Protein AF-A0A182VMB2-F1 (afdb_monomer_lite)

Radius of gyration: 33.97 Å; chains: 1; bounding box: 82×59×64 Å

Sequence (146 aa):
PDRAEELRRSHQNVWNKAGKLGYIIRSLCDHRTINQQYLYQLTQRKPSETMRHSLVVCFIVIVAFATIGAQKAGCVKEICPVRERYQCCGSCIQRTCALEDDTTCPDVCYKGCYCKQGYVRKYAPDGPCIRQDKCPRTIPTRPPRK

Organism: Anopheles merus (NCBI:txid30066)

InterPro domains:
  IPR002919 Trypsin Inhibitor-like, cysteine rich domain [PF01826] (80-135)
  IPR036084 Serine protease inhibitor-like superfamily [SSF57567] (78-136)

pLDDT: mean 72.67, std 14.68, range [42.5, 94.25]

Structure (mmCIF, N/CA/C/O backbone):
data_AF-A0A182VMB2-F1
#
_entry.id   AF-A0A182VMB2-F1
#
loop_
_atom_site.group_PDB
_atom_site.id
_atom_site.type_symbol
_atom_site.label_atom_id
_atom_site.label_alt_id
_atom_site.label_comp_id
_atom_site.label_asym_id
_atom_site.label_entity_id
_atom_site.label_seq_id
_atom_site.pdbx_PDB_ins_code
_atom_site.Cartn_x
_atom_site.Cartn_y
_atom_site.Cartn_z
_atom_site.occupancy
_atom_site.B_iso_or_equiv
_atom_site.auth_seq_id
_atom_site.auth_comp_id
_atom_site.auth_asym_id
_atom_site.auth_atom_id
_atom_site.pdbx_PDB_model_num
ATOM 1 N N . PRO A 1 1 ? -42.112 30.647 38.300 1.00 54.25 1 PRO A N 1
ATOM 2 C CA . PRO A 1 1 ? -42.528 31.302 37.032 1.00 54.25 1 PRO A CA 1
ATOM 3 C C . PRO A 1 1 ? -41.533 31.081 35.882 1.00 54.25 1 PRO A C 1
ATOM 5 O O . PRO A 1 1 ? -41.966 30.895 34.755 1.00 54.25 1 PRO A O 1
ATOM 8 N N . ASP A 1 2 ? -40.226 31.021 36.162 1.00 60.38 2 ASP A N 1
ATOM 9 C CA . ASP A 1 2 ? -39.213 31.166 35.101 1.00 60.38 2 ASP A CA 1
ATOM 10 C C . ASP A 1 2 ? -38.803 29.869 34.388 1.00 60.38 2 ASP A C 1
ATOM 12 O O . ASP A 1 2 ? -38.699 29.847 33.165 1.00 60.38 2 ASP A O 1
ATOM 16 N N . ARG A 1 3 ? -38.668 28.741 35.100 1.00 57.56 3 ARG A N 1
ATOM 17 C CA . ARG A 1 3 ? -38.174 27.487 34.488 1.00 57.56 3 ARG A CA 1
ATOM 18 C C . ARG A 1 3 ? -39.161 26.865 33.488 1.00 57.56 3 ARG A C 1
ATOM 20 O O . ARG A 1 3 ? -38.757 26.292 32.481 1.00 57.56 3 ARG A O 1
ATOM 27 N N . ALA A 1 4 ? -40.464 26.988 33.750 1.00 55.31 4 ALA A N 1
ATOM 28 C CA . ALA A 1 4 ? -41.508 26.490 32.851 1.00 55.31 4 ALA A CA 1
ATOM 29 C C . ALA A 1 4 ? -41.639 27.352 31.581 1.00 55.31 4 ALA A C 1
ATOM 31 O O . ALA A 1 4 ? -41.932 26.830 30.506 1.00 55.31 4 ALA A O 1
ATOM 32 N N . GLU A 1 5 ? -41.397 28.658 31.699 1.00 64.56 5 GLU A N 1
ATOM 33 C CA . GLU A 1 5 ? -41.400 29.602 30.578 1.00 64.56 5 GLU A CA 1
ATOM 34 C C . GLU A 1 5 ? -40.158 29.414 29.693 1.00 64.56 5 GLU A C 1
ATOM 36 O O . GLU A 1 5 ? -40.243 29.448 28.465 1.00 64.56 5 GLU A O 1
ATOM 41 N N . GLU A 1 6 ? -39.009 29.143 30.314 1.00 67.12 6 GLU A N 1
ATOM 42 C CA . GLU A 1 6 ? -37.744 28.854 29.637 1.00 67.12 6 GLU A CA 1
ATOM 43 C C . GLU A 1 6 ? -37.794 27.524 28.870 1.00 67.12 6 GLU A C 1
ATOM 45 O O . GLU A 1 6 ? -37.406 27.464 27.700 1.00 67.12 6 GLU A O 1
ATOM 50 N N . LEU A 1 7 ? -38.384 26.481 29.466 1.00 63.25 7 LEU A N 1
ATOM 51 C CA . LEU A 1 7 ? -38.665 25.218 28.777 1.00 63.25 7 LEU A CA 1
ATOM 52 C C . LEU A 1 7 ? -39.641 25.407 27.608 1.00 63.25 7 LEU A C 1
ATOM 54 O O . LEU A 1 7 ? -39.405 24.865 26.526 1.00 63.25 7 LEU A O 1
ATOM 58 N N . ARG A 1 8 ? -40.695 26.223 27.778 1.00 68.00 8 ARG A N 1
ATOM 59 C CA . ARG A 1 8 ? -41.625 26.563 26.687 1.00 68.00 8 ARG A CA 1
ATOM 60 C C . ARG A 1 8 ? -40.923 27.294 25.540 1.00 68.00 8 ARG A C 1
ATOM 62 O O . ARG A 1 8 ? -41.138 26.932 24.383 1.00 68.00 8 ARG A O 1
ATOM 69 N N . ARG A 1 9 ? -40.032 28.249 25.832 1.00 70.06 9 ARG A N 1
ATOM 70 C CA . ARG A 1 9 ? -39.207 28.925 24.812 1.00 70.06 9 ARG A CA 1
ATOM 71 C C . ARG A 1 9 ? -38.241 27.971 24.116 1.00 70.06 9 ARG A C 1
ATOM 73 O O . ARG A 1 9 ? -38.120 28.024 22.895 1.00 70.06 9 ARG A O 1
ATOM 80 N N . SER A 1 10 ? -37.596 27.074 24.860 1.00 69.75 10 SER A N 1
ATOM 81 C CA . SER A 1 10 ? -36.696 26.067 24.289 1.00 69.75 10 SER 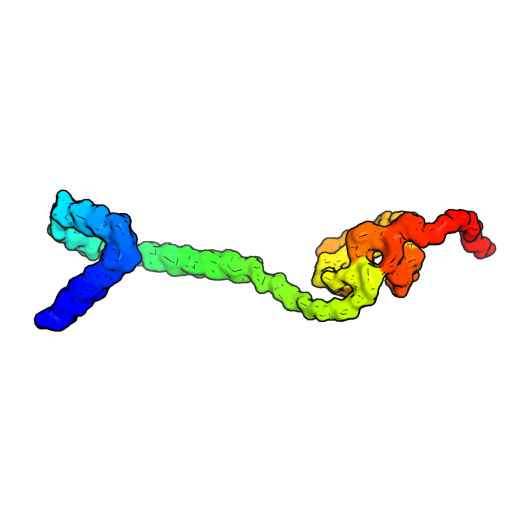A CA 1
ATOM 82 C C . SER A 1 10 ? -37.434 25.154 23.307 1.00 69.75 10 SER A C 1
ATOM 84 O O . SER A 1 10 ? -37.021 25.021 22.154 1.00 69.75 10 SER A O 1
ATOM 86 N N . HIS A 1 11 ? -38.600 24.631 23.700 1.00 69.00 11 HIS A N 1
ATOM 87 C CA . HIS A 1 11 ? -39.468 23.865 22.804 1.00 69.00 11 HIS A CA 1
ATOM 88 C C . HIS A 1 11 ? -39.883 24.676 21.571 1.00 69.00 11 HIS A C 1
ATOM 90 O O . HIS A 1 11 ? -39.782 24.174 20.453 1.00 69.00 11 HIS A O 1
ATOM 96 N N . GLN A 1 12 ? -40.303 25.936 21.739 1.00 67.69 12 GLN A N 1
ATOM 97 C CA . GLN A 1 12 ? -40.662 26.810 20.615 1.00 67.69 12 GLN A CA 1
ATOM 98 C C . GLN A 1 12 ? -39.520 26.940 19.599 1.00 67.69 12 GLN A C 1
ATOM 100 O O . GLN A 1 12 ? -39.747 26.835 18.395 1.00 67.69 12 GLN A O 1
ATOM 105 N N . ASN A 1 13 ? -38.291 27.114 20.081 1.00 68.06 13 ASN A N 1
ATOM 106 C CA . ASN A 1 13 ? -37.111 27.275 19.239 1.00 68.06 13 ASN A CA 1
ATOM 107 C C . ASN A 1 13 ? -36.755 25.993 18.469 1.00 68.06 13 ASN A C 1
ATOM 109 O O . ASN A 1 13 ? -36.307 26.079 17.325 1.00 68.06 13 ASN A O 1
ATOM 113 N N . VAL A 1 14 ? -36.993 24.815 19.056 1.00 70.00 14 VAL A N 1
ATOM 114 C CA . VAL A 1 14 ? -36.831 23.517 18.376 1.00 70.00 14 VAL A CA 1
ATOM 115 C C . VAL A 1 14 ? -37.826 23.382 17.220 1.00 70.00 14 VAL A C 1
ATOM 117 O O . VAL A 1 14 ? -37.424 23.052 16.105 1.00 70.00 14 VAL A O 1
ATOM 120 N N . TRP A 1 15 ? -39.101 23.717 17.447 1.00 64.00 15 TRP A N 1
ATOM 121 C CA . TRP A 1 15 ? -40.128 23.686 16.397 1.00 64.00 15 TRP A CA 1
ATOM 122 C C . TRP A 1 15 ? -39.846 24.681 15.270 1.00 64.00 15 TRP A C 1
ATOM 124 O O . TRP A 1 15 ? -39.985 24.336 14.098 1.00 64.00 15 TRP A O 1
ATOM 134 N N . ASN A 1 16 ? -39.387 25.887 15.614 1.00 63.31 16 ASN A N 1
ATOM 135 C CA . ASN A 1 16 ? -39.060 26.922 14.635 1.00 63.31 16 ASN A CA 1
ATOM 136 C C . ASN A 1 16 ? -37.848 26.533 13.763 1.00 63.31 16 ASN A C 1
ATOM 138 O O . ASN A 1 16 ? -37.833 26.836 12.571 1.00 63.31 16 ASN A O 1
ATOM 142 N N . LYS A 1 17 ? -36.857 25.815 14.3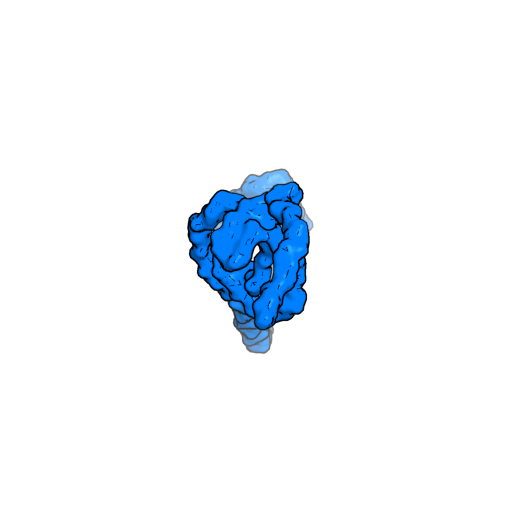18 1.00 70.12 17 LYS A N 1
ATOM 143 C CA . LYS A 1 17 ? -35.703 25.289 13.558 1.00 70.12 17 LYS A CA 1
ATOM 144 C C . LYS A 1 17 ? -36.065 24.143 12.608 1.00 70.12 17 LYS A C 1
ATOM 146 O O . LYS A 1 17 ? -35.369 23.951 11.617 1.00 70.12 17 LYS A O 1
ATOM 151 N N . ALA A 1 18 ? -37.145 23.407 12.874 1.00 67.50 18 ALA A N 1
ATOM 152 C CA . ALA A 1 18 ? -37.603 22.290 12.042 1.00 67.50 18 ALA A CA 1
ATOM 153 C C . ALA A 1 18 ? -38.389 22.724 10.779 1.00 67.50 18 ALA A C 1
ATOM 155 O O . ALA A 1 18 ? -38.845 21.877 10.005 1.00 67.50 18 ALA A O 1
ATOM 156 N N . GLY A 1 19 ? -38.550 24.033 10.546 1.00 69.94 19 GLY A N 1
ATOM 157 C CA . GLY A 1 19 ? -39.164 24.582 9.335 1.00 69.94 19 GLY A CA 1
ATOM 158 C C . GLY A 1 19 ? -40.621 24.145 9.124 1.00 69.94 19 GLY A C 1
ATOM 159 O O . GLY A 1 19 ? -41.367 23.906 10.072 1.00 69.94 19 GLY A O 1
ATOM 160 N N . LYS A 1 20 ? -41.044 24.028 7.857 1.00 63.78 20 LYS A N 1
ATOM 161 C CA . LYS A 1 20 ? -42.441 23.740 7.462 1.00 63.78 20 LYS A CA 1
ATOM 162 C C . LYS A 1 20 ? -42.975 22.412 8.031 1.00 63.78 20 LYS A C 1
ATOM 164 O O . LYS A 1 20 ? -44.159 22.316 8.339 1.00 63.78 20 LYS A O 1
ATOM 169 N N . LEU A 1 21 ? -42.099 21.419 8.226 1.00 59.00 21 LEU A N 1
ATOM 170 C CA . LEU A 1 21 ? -42.436 20.131 8.845 1.00 59.00 21 LEU A CA 1
ATOM 171 C C . LEU A 1 21 ? -42.712 20.273 10.352 1.00 59.00 21 LEU A C 1
ATOM 173 O O . LEU A 1 21 ? -43.616 19.630 10.877 1.00 59.00 21 LEU A O 1
ATOM 177 N N . GLY A 1 22 ? -41.975 21.157 11.033 1.00 61.09 22 GLY A N 1
ATOM 178 C CA . GLY A 1 22 ? -42.153 21.449 12.457 1.00 61.09 22 GLY A CA 1
ATOM 179 C C . GLY A 1 22 ? -43.529 22.031 12.786 1.00 61.09 22 GLY A C 1
ATOM 180 O O . GLY A 1 22 ? -44.126 21.652 13.791 1.00 61.09 22 GLY A O 1
ATOM 181 N N . TYR A 1 23 ? -44.077 22.886 11.916 1.00 61.56 23 TYR A N 1
ATOM 182 C CA . TYR A 1 23 ? -45.432 23.430 12.080 1.00 61.56 23 TYR A CA 1
ATOM 183 C C . TYR A 1 23 ? -46.514 22.345 11.949 1.00 61.56 23 TYR A C 1
ATOM 185 O O . TYR A 1 23 ? -47.454 22.312 12.741 1.00 61.56 23 TYR A O 1
ATOM 193 N N . ILE A 1 24 ? -46.349 21.414 11.000 1.00 61.66 24 ILE A N 1
ATOM 194 C CA . ILE A 1 24 ? -47.283 20.296 10.791 1.00 61.66 24 ILE A CA 1
ATOM 195 C C . ILE A 1 24 ? -47.270 19.354 12.000 1.00 61.66 24 ILE A C 1
ATOM 197 O O . ILE A 1 24 ? -48.328 19.022 12.522 1.00 61.66 24 ILE A O 1
ATOM 201 N N . ILE A 1 25 ? -46.092 18.969 12.501 1.00 62.81 25 ILE A N 1
ATOM 202 C CA . ILE A 1 25 ? -45.985 18.089 13.677 1.00 62.81 25 ILE A CA 1
ATOM 203 C C . ILE A 1 25 ? -46.558 18.776 14.926 1.00 62.81 25 ILE A C 1
ATOM 205 O O . ILE A 1 25 ? -47.251 18.137 15.715 1.00 62.81 25 ILE A O 1
ATOM 209 N N . ARG A 1 26 ? -46.341 20.085 15.088 1.00 63.97 26 ARG A N 1
ATOM 210 C CA . ARG A 1 26 ? -46.929 20.855 16.186 1.00 63.97 26 ARG A CA 1
ATOM 211 C C . ARG A 1 26 ? -48.458 20.904 16.121 1.00 63.97 26 ARG A C 1
ATOM 213 O O . ARG A 1 26 ? -49.106 20.648 17.129 1.00 63.97 26 ARG A O 1
ATOM 220 N N . SER A 1 27 ? -49.019 21.136 14.936 1.00 55.19 27 SER A N 1
ATOM 221 C CA . SER A 1 27 ? -50.469 21.098 14.704 1.00 55.19 27 SER A CA 1
ATOM 222 C C . SER A 1 27 ? -51.064 19.696 14.922 1.00 55.19 27 SER A C 1
ATOM 224 O O . SER A 1 27 ? -52.163 19.573 15.456 1.00 55.19 27 SER A O 1
ATOM 226 N N . LEU A 1 28 ? -50.319 18.632 14.596 1.00 56.50 28 LEU A N 1
ATOM 227 C CA . LEU A 1 28 ? -50.711 17.246 14.881 1.00 56.50 28 LEU A CA 1
ATOM 228 C C . LEU A 1 28 ? -50.641 16.901 16.381 1.00 56.50 28 LEU A C 1
ATOM 230 O O . LEU A 1 28 ? -51.450 16.103 16.856 1.00 56.50 28 LEU A O 1
ATOM 234 N N . CYS A 1 29 ? -49.712 17.501 17.132 1.00 57.16 29 CYS A N 1
ATOM 235 C CA . CYS A 1 29 ? -49.614 17.342 18.586 1.00 57.16 29 CYS A CA 1
ATOM 236 C C . CYS A 1 29 ? -50.726 18.076 19.348 1.00 57.16 29 CYS A C 1
ATOM 238 O O . CYS A 1 29 ? -51.169 17.562 20.373 1.00 57.16 29 CYS A O 1
ATOM 240 N N . ASP A 1 30 ? -51.216 19.214 18.849 1.00 56.47 30 ASP A N 1
ATOM 241 C CA . ASP A 1 30 ? -52.339 19.931 19.476 1.00 56.47 30 ASP A CA 1
ATOM 242 C C . ASP A 1 30 ? -53.687 19.195 19.312 1.00 56.47 30 ASP A C 1
ATOM 244 O O . ASP A 1 30 ? -54.598 19.398 20.111 1.00 56.47 30 ASP A O 1
ATOM 248 N N . HIS A 1 31 ? -53.823 18.288 18.331 1.00 48.59 31 HIS A N 1
ATOM 249 C CA . HIS A 1 31 ? -55.092 17.597 18.036 1.00 48.59 31 HIS A CA 1
ATOM 250 C C . HIS A 1 31 ? -55.223 16.176 18.635 1.00 48.59 31 HIS A C 1
ATOM 252 O O . HIS A 1 31 ? -56.243 15.506 18.448 1.00 48.59 31 HIS A O 1
ATOM 258 N N . ARG A 1 32 ? -54.230 15.674 19.382 1.00 53.62 32 ARG A N 1
ATOM 259 C CA . ARG A 1 32 ? -54.378 14.441 20.181 1.00 53.62 32 ARG A CA 1
ATOM 260 C C . ARG A 1 32 ? -53.994 14.705 21.627 1.00 53.62 32 ARG A C 1
ATOM 262 O O . ARG A 1 32 ? -52.835 14.574 22.011 1.00 53.62 32 ARG A O 1
ATOM 269 N N . THR A 1 33 ? -54.999 14.978 22.451 1.00 53.12 33 THR A N 1
ATOM 270 C CA . THR A 1 33 ? -54.920 14.833 23.905 1.00 53.12 33 THR A CA 1
ATOM 271 C C . THR A 1 33 ? -54.677 13.362 24.253 1.00 53.12 33 THR A C 1
ATOM 273 O O . THR A 1 33 ? -55.589 12.589 24.535 1.00 53.12 33 THR A O 1
ATOM 276 N N . ILE A 1 34 ? -53.409 12.943 24.215 1.00 60.38 34 ILE A N 1
ATOM 277 C CA . ILE A 1 34 ? -52.976 11.710 24.868 1.00 60.38 34 ILE A CA 1
ATOM 278 C C . ILE A 1 34 ? -53.256 11.909 26.357 1.00 60.38 34 ILE A C 1
ATOM 280 O O . ILE A 1 34 ? -52.691 12.797 26.994 1.00 60.38 34 ILE A O 1
ATOM 284 N N . ASN A 1 35 ? -54.184 11.114 26.882 1.00 55.22 35 ASN A N 1
ATOM 285 C CA . ASN A 1 35 ? -54.658 11.192 28.255 1.00 55.22 35 ASN A CA 1
ATOM 286 C C . ASN A 1 35 ? -53.462 11.136 29.226 1.00 55.22 35 ASN A C 1
ATOM 288 O O . ASN A 1 35 ? -52.787 10.107 29.319 1.00 55.22 35 ASN A O 1
ATOM 292 N N . GLN A 1 36 ? -53.179 12.238 29.934 1.00 60.34 36 GLN A N 1
ATOM 293 C CA . GLN A 1 36 ? -52.055 12.328 30.878 1.00 60.34 36 GLN A CA 1
ATOM 294 C C . GLN A 1 36 ? -52.099 11.221 31.942 1.00 60.34 36 GLN A C 1
ATOM 296 O O . GLN A 1 36 ? -51.048 10.745 32.373 1.00 60.34 36 GLN A O 1
ATOM 301 N N . GLN A 1 37 ? -53.299 10.741 32.293 1.00 54.56 37 GLN A N 1
ATOM 302 C CA . GLN A 1 37 ? -53.490 9.618 33.210 1.00 54.56 37 GLN A CA 1
ATOM 303 C C . GLN A 1 37 ? -52.811 8.331 32.701 1.00 54.56 37 GLN A C 1
ATOM 305 O O . GLN A 1 37 ? -52.243 7.578 33.488 1.00 54.56 37 GLN A O 1
ATOM 310 N N . TYR A 1 38 ? -52.830 8.088 31.385 1.00 57.47 38 TYR A N 1
ATOM 311 C CA . TYR A 1 38 ? -52.275 6.882 30.762 1.00 57.47 38 TYR A CA 1
ATOM 312 C C . TYR A 1 38 ? -50.742 6.915 30.697 1.00 57.47 38 TYR A C 1
ATOM 314 O O . TYR A 1 38 ? -50.078 5.910 30.947 1.00 57.47 38 TYR A O 1
ATOM 322 N N . LEU A 1 39 ? -50.160 8.088 30.433 1.00 59.16 39 LEU A N 1
ATOM 323 C CA . LEU A 1 39 ? -48.705 8.265 30.452 1.00 59.16 39 LEU A CA 1
ATOM 324 C C . LEU A 1 39 ? -48.140 8.135 31.871 1.00 59.16 39 LEU A C 1
ATOM 326 O O . LEU A 1 39 ? -47.114 7.483 32.059 1.00 59.16 39 LEU A O 1
ATOM 330 N N . TYR A 1 40 ? -48.840 8.663 32.879 1.00 60.28 40 TYR A N 1
ATOM 331 C CA . TYR A 1 40 ? -48.449 8.496 34.280 1.00 60.28 40 TYR A CA 1
ATOM 332 C C . TYR A 1 40 ? -48.451 7.015 34.702 1.00 60.28 40 TYR A C 1
ATOM 334 O O . TYR A 1 40 ? -47.493 6.538 35.313 1.00 60.28 40 TYR A O 1
ATOM 342 N N . GLN A 1 41 ? -49.464 6.250 34.281 1.00 60.22 41 GLN A N 1
ATOM 343 C CA . GLN A 1 41 ? -49.555 4.804 34.526 1.00 60.22 41 GLN A CA 1
ATOM 344 C C . GLN A 1 41 ? -48.405 4.012 33.874 1.00 60.22 41 GLN A C 1
ATOM 346 O O . GLN A 1 41 ? -47.887 3.070 34.475 1.00 60.22 41 GLN A O 1
ATOM 351 N N . LEU A 1 42 ? -47.947 4.408 32.680 1.00 59.41 42 LEU A N 1
ATOM 352 C CA . LEU A 1 42 ? -46.788 3.789 32.022 1.00 59.41 42 LEU A CA 1
ATOM 353 C C . LEU A 1 42 ? -45.468 4.086 32.752 1.00 59.41 42 LEU A C 1
ATOM 355 O O . LEU A 1 42 ? -44.617 3.204 32.834 1.00 59.41 42 LEU A O 1
ATOM 359 N N . THR A 1 43 ? -45.312 5.280 33.334 1.00 53.47 43 THR A N 1
ATOM 360 C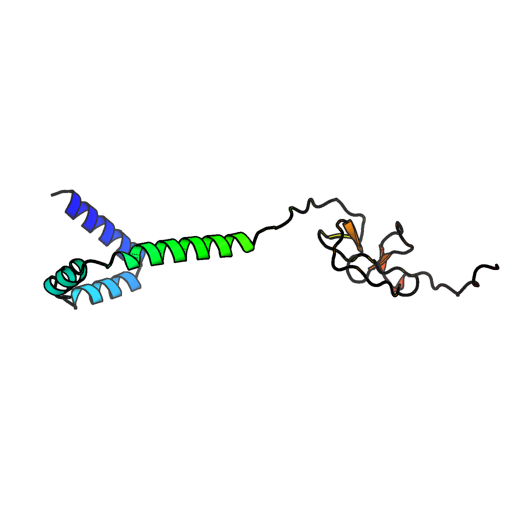 CA . THR A 1 43 ? -44.105 5.640 34.108 1.00 53.47 43 THR A CA 1
ATOM 361 C C . THR A 1 43 ? -44.009 4.965 35.476 1.00 53.47 43 THR A C 1
ATOM 363 O O . THR A 1 43 ? -42.923 4.893 36.043 1.00 53.47 43 THR A O 1
ATOM 366 N N . GLN A 1 44 ? -45.122 4.447 36.003 1.00 53.84 44 GLN A N 1
ATOM 367 C CA . GLN A 1 44 ? -45.162 3.765 37.299 1.00 53.84 44 GLN A CA 1
ATOM 368 C C . GLN A 1 44 ? -44.995 2.243 37.220 1.00 53.84 44 GLN A C 1
ATOM 370 O O . GLN A 1 44 ? -44.866 1.587 38.258 1.00 53.84 44 GLN A O 1
ATOM 375 N N . ARG A 1 45 ? -44.943 1.647 36.018 1.00 50.84 45 ARG A N 1
ATOM 376 C CA . ARG A 1 45 ? -44.536 0.242 35.889 1.00 50.84 45 ARG A CA 1
ATOM 377 C C . ARG A 1 45 ? -43.068 0.121 36.303 1.00 50.84 45 ARG A C 1
ATOM 379 O O . ARG A 1 45 ? -42.181 0.505 35.548 1.00 50.84 45 ARG A O 1
ATOM 386 N N . LYS A 1 46 ? -42.816 -0.415 37.505 1.00 42.50 46 LYS A N 1
ATOM 387 C CA . LYS A 1 46 ? -41.469 -0.749 37.990 1.00 42.50 46 LYS A CA 1
ATOM 388 C C . LYS A 1 46 ? -40.781 -1.656 36.957 1.00 42.50 46 LYS A C 1
ATOM 390 O O . LYS A 1 46 ? -41.267 -2.768 36.743 1.00 42.50 46 LYS A O 1
ATOM 395 N N . PRO A 1 47 ? -39.682 -1.229 36.311 1.00 47.72 47 PRO A N 1
ATOM 396 C CA . PRO A 1 47 ? -38.911 -2.132 35.475 1.00 47.72 47 PRO A CA 1
ATOM 397 C C . PRO A 1 47 ? -38.265 -3.190 36.374 1.00 47.72 47 PRO A C 1
ATOM 399 O O . PRO A 1 47 ? -37.624 -2.852 37.370 1.00 47.72 47 PRO A O 1
ATOM 402 N N . SER A 1 48 ? -38.453 -4.468 36.049 1.00 52.62 48 SER A N 1
ATOM 403 C CA . SER A 1 48 ? -37.770 -5.571 36.726 1.00 52.62 48 SER A CA 1
ATOM 404 C C . SER A 1 48 ? -36.250 -5.367 36.657 1.00 52.62 48 SER A C 1
ATOM 406 O O . SER A 1 48 ? -35.723 -4.954 35.621 1.00 52.62 48 SER A O 1
ATOM 408 N N . GLU A 1 49 ? -35.522 -5.661 37.742 1.00 54.06 49 GLU A N 1
ATOM 409 C CA . GLU A 1 49 ? -34.054 -5.502 37.835 1.00 54.06 49 GLU A CA 1
ATOM 410 C C . GLU A 1 49 ? -33.272 -6.209 36.711 1.00 54.06 49 GLU A C 1
ATOM 412 O O . GLU A 1 49 ? -32.140 -5.838 36.392 1.00 54.06 49 GLU A O 1
ATOM 417 N N . THR A 1 50 ? -33.893 -7.182 36.048 1.00 51.19 50 THR A N 1
ATOM 418 C CA . THR A 1 50 ? -33.388 -7.878 34.859 1.00 51.19 50 THR A CA 1
ATOM 419 C C . THR A 1 50 ? -33.176 -6.956 33.648 1.00 51.19 50 THR A C 1
ATOM 421 O O . THR A 1 50 ? -32.286 -7.205 32.835 1.00 51.19 50 THR A O 1
ATOM 424 N N . MET A 1 51 ? -33.919 -5.847 33.542 1.00 55.31 51 MET A N 1
ATOM 425 C CA . MET A 1 51 ? -33.863 -4.921 32.402 1.00 55.31 51 MET A CA 1
ATOM 426 C C . MET A 1 51 ? -32.611 -4.031 32.422 1.00 55.31 51 MET A C 1
ATOM 428 O O . MET A 1 51 ? -32.045 -3.728 31.374 1.00 55.31 51 MET A O 1
ATOM 432 N N . ARG A 1 52 ? -32.121 -3.654 33.612 1.00 63.09 52 ARG A N 1
ATOM 433 C CA . ARG A 1 52 ? -30.882 -2.867 33.760 1.00 63.09 52 ARG A CA 1
ATOM 434 C C . ARG A 1 52 ? -29.645 -3.705 33.447 1.00 63.09 52 ARG A C 1
ATOM 436 O O . ARG A 1 52 ? -28.757 -3.226 32.752 1.00 63.09 52 ARG A O 1
ATOM 443 N N . HIS A 1 53 ? -29.623 -4.963 33.885 1.00 64.38 53 HIS A N 1
ATOM 444 C CA . HIS A 1 53 ? -28.541 -5.895 33.563 1.00 64.38 53 HIS A CA 1
ATOM 445 C C . HIS A 1 53 ? -28.501 -6.215 32.066 1.00 64.38 53 HIS A C 1
ATOM 447 O O . HIS A 1 53 ? -27.428 -6.207 31.475 1.00 64.38 53 HIS A O 1
ATOM 453 N N . SER A 1 54 ? -29.663 -6.397 31.427 1.00 73.69 54 SER A N 1
ATOM 454 C CA . SER A 1 54 ? -29.744 -6.636 29.982 1.00 73.69 54 SER A CA 1
ATOM 455 C C . SER A 1 54 ? -29.191 -5.465 29.158 1.00 73.69 54 SER A C 1
ATOM 457 O O . SER A 1 54 ? -28.404 -5.691 28.244 1.00 73.69 54 SER A O 1
ATOM 459 N N . LEU A 1 55 ? -29.503 -4.213 29.516 1.00 80.44 55 LEU A N 1
ATOM 460 C CA . LEU A 1 55 ? -28.953 -3.035 28.828 1.00 80.44 55 LEU A CA 1
ATOM 461 C C . LEU A 1 55 ? -27.437 -2.887 29.022 1.00 80.44 55 LEU A C 1
ATOM 463 O O . LEU A 1 55 ? -26.732 -2.544 28.075 1.00 80.44 55 LEU A O 1
ATOM 467 N N . VAL A 1 56 ? -26.931 -3.177 30.225 1.00 84.19 56 VAL A N 1
ATOM 468 C CA . VAL A 1 56 ? -25.491 -3.138 30.526 1.00 84.19 56 VAL A CA 1
ATOM 469 C C . VAL A 1 56 ? -24.742 -4.224 29.752 1.00 84.19 56 VAL A C 1
ATOM 471 O O . VAL A 1 56 ? -23.718 -3.936 29.137 1.00 84.19 56 VAL A O 1
ATOM 474 N N . VAL A 1 57 ? -25.275 -5.447 29.708 1.00 84.50 57 VAL A N 1
ATOM 475 C CA . VAL A 1 57 ? -24.699 -6.557 28.935 1.00 84.50 57 VAL A CA 1
ATOM 476 C C . VAL A 1 57 ? -24.710 -6.239 27.439 1.00 84.50 57 VAL A C 1
ATOM 478 O O . VAL A 1 57 ? -23.680 -6.382 26.786 1.00 84.50 57 VAL A O 1
ATOM 481 N N . CYS A 1 58 ? -25.818 -5.722 26.901 1.00 86.19 58 CYS A N 1
ATOM 482 C CA . CYS A 1 58 ? -25.885 -5.280 25.507 1.00 86.19 58 CYS A CA 1
ATOM 483 C C . CYS A 1 58 ? -24.850 -4.189 25.201 1.00 86.19 58 CYS A C 1
ATOM 485 O O . CYS A 1 58 ? -24.183 -4.261 24.174 1.00 86.19 58 CYS A O 1
ATOM 487 N N . PHE A 1 59 ? -24.661 -3.211 26.092 1.00 86.12 59 PHE A N 1
ATOM 488 C CA . PHE A 1 59 ? -23.665 -2.154 25.905 1.00 86.12 59 PHE A CA 1
ATOM 489 C C . PHE A 1 59 ? -22.231 -2.703 25.903 1.00 86.12 59 PHE A C 1
ATOM 491 O O . PHE A 1 59 ? -21.451 -2.351 25.023 1.00 86.12 59 PHE A O 1
ATOM 498 N N . ILE A 1 60 ? -21.895 -3.616 26.821 1.00 85.69 60 ILE A N 1
ATOM 499 C CA . ILE A 1 60 ? -20.575 -4.270 26.876 1.00 85.69 60 ILE A CA 1
ATOM 500 C C . ILE A 1 60 ? -20.310 -5.073 25.599 1.00 85.69 60 ILE A C 1
ATOM 502 O O . ILE A 1 60 ? -19.224 -4.984 25.034 1.00 85.69 60 ILE A O 1
ATOM 506 N N . VAL A 1 61 ? -21.306 -5.815 25.113 1.00 85.19 61 VAL A N 1
ATOM 507 C CA . VAL A 1 61 ? -21.205 -6.612 23.885 1.00 85.19 61 VAL A CA 1
ATOM 508 C C . VAL A 1 61 ? -21.048 -5.711 22.654 1.00 85.19 61 VAL A C 1
ATOM 510 O O . VAL A 1 61 ? -20.175 -5.960 21.828 1.00 85.19 61 VAL A O 1
ATOM 513 N N . ILE A 1 62 ? -21.814 -4.620 22.552 1.00 84.38 62 ILE A N 1
ATOM 514 C CA . ILE A 1 62 ? -21.688 -3.630 21.469 1.00 84.38 62 ILE A CA 1
ATOM 515 C C . ILE A 1 62 ? -20.308 -2.964 21.493 1.00 84.38 62 ILE A C 1
ATOM 517 O O . ILE A 1 62 ? -19.683 -2.832 20.444 1.00 84.38 62 ILE A O 1
ATOM 521 N N . VAL A 1 63 ? -19.807 -2.579 22.671 1.00 83.44 63 VAL A N 1
ATOM 522 C CA . VAL A 1 63 ? -18.468 -1.992 22.825 1.00 83.44 63 VAL A CA 1
ATOM 523 C C . VAL A 1 63 ? -17.384 -3.008 22.461 1.00 83.44 63 VAL A C 1
ATOM 525 O O . VAL A 1 63 ? -16.462 -2.655 21.734 1.00 83.44 63 VAL A O 1
ATOM 528 N N . ALA A 1 64 ? -17.509 -4.268 22.882 1.00 78.38 64 ALA A N 1
ATOM 529 C CA . ALA A 1 64 ? -16.572 -5.333 22.526 1.00 78.38 64 ALA A CA 1
ATOM 530 C C . ALA A 1 64 ? -16.561 -5.621 21.013 1.00 78.38 64 ALA A C 1
ATOM 532 O O . ALA A 1 64 ? -15.498 -5.757 20.417 1.00 78.38 64 ALA A O 1
ATOM 533 N N . PHE A 1 65 ? -17.720 -5.651 20.351 1.00 74.06 65 PHE A N 1
ATOM 534 C CA . PHE A 1 65 ? -17.780 -5.802 18.894 1.00 74.06 65 PHE A CA 1
ATOM 535 C C . PHE A 1 65 ? -17.275 -4.562 18.149 1.00 74.06 65 PHE A C 1
ATOM 537 O O . PHE A 1 65 ? -16.629 -4.695 17.110 1.00 74.06 65 PHE A O 1
ATOM 544 N N . ALA A 1 66 ? -17.497 -3.363 18.691 1.00 68.31 66 ALA A N 1
ATOM 545 C CA . ALA A 1 66 ? -16.959 -2.126 18.135 1.00 68.31 66 ALA A CA 1
ATOM 546 C C . ALA A 1 66 ? -15.427 -2.029 18.273 1.00 68.31 66 ALA A C 1
ATOM 548 O O . ALA A 1 66 ? -14.784 -1.400 17.432 1.00 68.31 66 ALA A O 1
ATOM 549 N N . THR A 1 67 ? -14.816 -2.674 19.276 1.00 61.22 67 THR A N 1
ATOM 550 C CA . THR A 1 67 ? -13.351 -2.717 19.439 1.00 61.22 67 THR A CA 1
ATOM 551 C C . THR A 1 67 ? -12.670 -3.831 18.639 1.00 61.22 67 THR A C 1
ATOM 553 O O . THR A 1 67 ? -11.486 -3.699 18.328 1.00 61.22 67 THR A O 1
ATOM 556 N N . ILE A 1 68 ? -13.395 -4.870 18.200 1.00 63.22 68 ILE A N 1
ATOM 557 C CA . ILE A 1 68 ? -12.853 -5.925 17.312 1.00 63.22 68 ILE A CA 1
ATOM 558 C C . ILE A 1 68 ? -12.491 -5.380 15.905 1.00 63.22 68 ILE A C 1
ATOM 560 O O . ILE A 1 68 ? -11.756 -6.017 15.154 1.00 63.22 68 ILE A O 1
ATOM 564 N N . GLY A 1 69 ? -12.912 -4.162 15.549 1.00 58.06 69 GLY A N 1
ATOM 565 C CA . GLY A 1 69 ? -12.731 -3.587 14.209 1.00 58.06 69 GLY A CA 1
ATOM 566 C C . GLY A 1 69 ? -11.542 -2.646 13.981 1.00 58.06 69 GLY A C 1
ATOM 567 O O . GLY A 1 69 ? -11.495 -2.016 12.924 1.00 58.06 69 GLY A O 1
ATOM 568 N N . ALA A 1 70 ? -10.600 -2.479 14.917 1.00 58.34 70 ALA A N 1
ATOM 569 C CA . ALA A 1 70 ? -9.596 -1.415 14.779 1.00 58.34 70 ALA A CA 1
ATOM 570 C C . ALA A 1 70 ? -8.170 -1.772 15.220 1.00 58.34 70 ALA A C 1
ATOM 572 O O . ALA A 1 70 ? -7.466 -0.926 15.760 1.00 58.34 70 ALA A O 1
ATOM 573 N N . GLN A 1 71 ? -7.660 -2.956 14.869 1.00 56.53 71 GLN A N 1
ATOM 574 C CA . GLN A 1 71 ? -6.213 -3.075 14.641 1.00 56.53 71 GLN A CA 1
ATOM 575 C C . GLN A 1 71 ? -5.882 -2.609 13.221 1.00 56.53 71 GLN A C 1
ATOM 577 O O . GLN A 1 71 ? -5.427 -3.366 12.367 1.00 56.53 71 GLN A O 1
ATOM 582 N N . LYS A 1 72 ? -6.117 -1.319 12.954 1.00 57.94 72 LYS A N 1
ATOM 583 C CA . LYS A 1 72 ? -5.487 -0.654 11.815 1.00 57.94 72 LYS A CA 1
ATOM 584 C C . LYS A 1 72 ? -4.031 -0.463 12.224 1.00 57.94 72 LYS A C 1
ATOM 586 O O . LYS A 1 72 ? -3.687 0.549 12.826 1.00 57.94 72 LYS A O 1
ATOM 591 N N . ALA A 1 73 ? -3.199 -1.477 11.979 1.00 61.25 73 ALA A N 1
ATOM 592 C CA . ALA A 1 73 ? -1.758 -1.356 12.138 1.00 61.25 73 ALA A CA 1
ATOM 593 C C . ALA A 1 73 ? -1.328 -0.097 11.380 1.00 61.25 73 ALA A C 1
ATOM 595 O O . ALA A 1 73 ? -1.442 -0.034 10.152 1.00 61.25 73 ALA A O 1
ATOM 596 N N . GLY A 1 74 ? -0.933 0.933 12.130 1.00 61.56 74 GLY A N 1
ATOM 597 C CA . GLY A 1 74 ? -0.492 2.201 11.580 1.00 61.56 74 GLY A CA 1
ATOM 598 C C . GLY A 1 74 ? 0.610 1.920 10.575 1.00 61.56 74 GLY A C 1
ATOM 599 O O . GLY A 1 74 ? 1.666 1.381 10.902 1.00 61.56 74 GLY A O 1
ATOM 600 N N . CYS A 1 75 ? 0.316 2.197 9.319 1.00 74.19 75 CYS A N 1
ATOM 601 C CA . CYS A 1 75 ? 1.233 1.972 8.233 1.00 74.19 75 CYS A CA 1
ATOM 602 C C . CYS A 1 75 ? 1.919 3.297 7.936 1.00 74.19 75 CYS A C 1
ATOM 604 O O . CYS A 1 75 ? 1.289 4.222 7.420 1.00 74.19 75 CYS A O 1
ATOM 606 N N . VAL A 1 76 ? 3.191 3.405 8.316 1.00 79.75 76 VAL A N 1
ATOM 607 C CA . VAL A 1 76 ? 4.000 4.584 8.010 1.00 79.75 76 VAL A CA 1
ATOM 608 C C . VAL A 1 76 ? 4.344 4.519 6.530 1.00 79.75 76 VAL A C 1
ATOM 610 O O . VAL A 1 76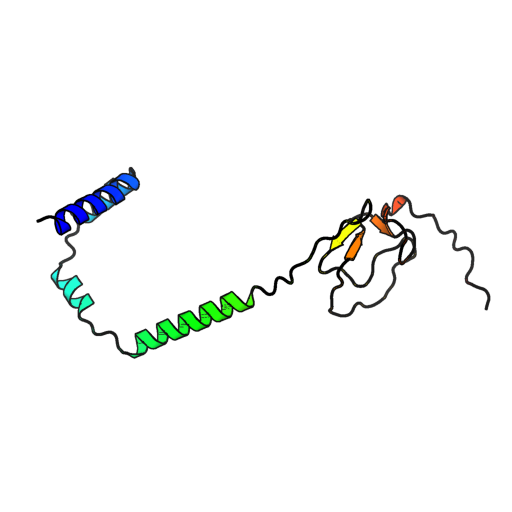 ? 5.044 3.617 6.087 1.00 79.75 76 VAL A O 1
ATOM 613 N N . LYS A 1 77 ? 3.785 5.440 5.748 1.00 80.75 77 LYS A N 1
ATOM 614 C CA . LYS A 1 77 ? 4.028 5.506 4.311 1.00 80.75 77 LYS A CA 1
ATOM 615 C C . LYS A 1 77 ? 5.452 5.994 4.058 1.00 80.75 77 LYS A C 1
ATOM 617 O O . LYS A 1 77 ? 5.763 7.143 4.358 1.00 80.75 77 LYS A O 1
ATOM 622 N N . GLU A 1 78 ? 6.272 5.150 3.450 1.00 84.19 78 GLU A N 1
ATOM 623 C CA . GLU A 1 78 ? 7.599 5.539 2.974 1.00 84.19 78 GLU A CA 1
ATOM 624 C C . GLU A 1 78 ? 7.526 6.137 1.562 1.00 84.19 78 GLU A C 1
ATOM 626 O O . GLU A 1 78 ? 6.582 5.899 0.794 1.00 84.19 78 GLU A O 1
ATOM 631 N N . ILE A 1 79 ? 8.525 6.953 1.218 1.00 90.81 79 ILE A N 1
ATOM 632 C CA . ILE A 1 79 ? 8.663 7.517 -0.125 1.00 90.81 79 ILE A CA 1
ATOM 633 C C . ILE A 1 79 ? 9.215 6.423 -1.036 1.00 90.81 79 ILE A C 1
ATOM 635 O O . ILE A 1 79 ? 10.366 6.019 -0.908 1.00 90.81 79 ILE A O 1
ATOM 639 N N . CYS A 1 80 ? 8.387 5.955 -1.968 1.00 91.69 80 CYS A N 1
ATOM 640 C CA . CYS A 1 80 ? 8.789 4.944 -2.938 1.00 91.69 80 CYS A CA 1
ATOM 641 C C . CYS A 1 80 ? 9.411 5.549 -4.205 1.00 91.69 80 CYS A C 1
ATOM 643 O O . CYS A 1 80 ? 9.059 6.671 -4.590 1.00 91.69 80 CYS A O 1
ATOM 645 N N . PRO A 1 81 ? 10.250 4.774 -4.915 1.00 91.19 81 PRO A N 1
ATOM 646 C CA . PRO A 1 81 ? 10.761 5.136 -6.229 1.00 91.19 81 PRO A CA 1
ATOM 647 C C . PRO A 1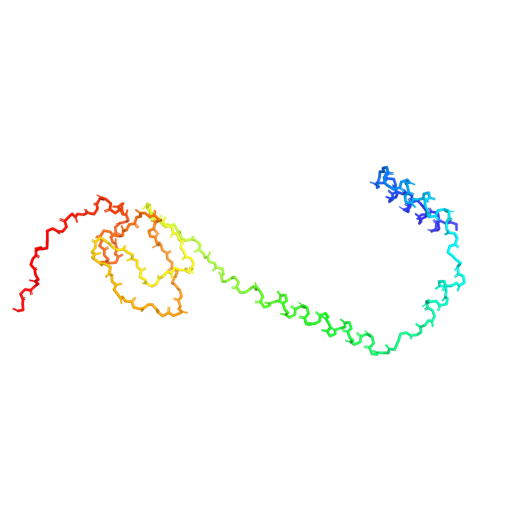 81 ? 9.670 5.383 -7.282 1.00 91.19 81 PRO A C 1
ATOM 649 O O . PRO A 1 81 ? 8.486 5.056 -7.138 1.00 91.19 81 PRO A O 1
ATOM 652 N N . VAL A 1 82 ? 10.092 5.946 -8.413 1.00 93.12 82 VAL A N 1
ATOM 653 C CA . VAL A 1 82 ? 9.218 6.204 -9.561 1.00 93.12 82 VAL A CA 1
ATOM 654 C C . VAL A 1 82 ? 8.568 4.901 -10.044 1.00 93.12 82 VAL A C 1
ATOM 656 O O . VAL A 1 82 ? 9.241 3.897 -10.245 1.00 93.12 82 VAL A O 1
ATOM 659 N N . ARG A 1 83 ? 7.250 4.950 -10.296 1.00 93.81 83 ARG A N 1
ATOM 660 C CA . ARG A 1 83 ? 6.399 3.808 -10.712 1.00 93.81 83 ARG A CA 1
ATOM 661 C C . ARG A 1 83 ? 6.190 2.727 -9.643 1.00 93.81 83 ARG A C 1
ATOM 663 O O . ARG A 1 83 ? 5.622 1.678 -9.949 1.00 93.81 83 ARG A O 1
ATOM 670 N N . GLU A 1 84 ? 6.507 3.031 -8.390 1.00 94.06 84 GLU A N 1
ATOM 671 C CA . GLU A 1 84 ? 6.178 2.200 -7.232 1.00 94.06 84 GLU A CA 1
ATOM 672 C C . GLU A 1 84 ? 5.094 2.857 -6.362 1.00 94.06 84 GLU A C 1
ATOM 674 O O . GLU A 1 84 ? 4.797 4.052 -6.475 1.00 94.06 84 GLU A O 1
ATOM 679 N N . ARG A 1 85 ? 4.430 2.051 -5.532 1.00 92.62 85 ARG A N 1
ATOM 680 C CA . ARG A 1 85 ? 3.476 2.485 -4.509 1.00 92.62 85 ARG A CA 1
ATOM 681 C C . ARG A 1 85 ? 3.763 1.744 -3.210 1.00 92.62 85 ARG A C 1
ATOM 683 O O . ARG A 1 85 ? 3.966 0.531 -3.231 1.00 92.62 85 ARG A O 1
ATOM 690 N N . TYR A 1 86 ? 3.733 2.464 -2.096 1.00 92.31 86 TYR A N 1
ATOM 691 C CA . TYR A 1 86 ? 3.871 1.846 -0.783 1.00 92.31 86 TYR A CA 1
ATOM 692 C C . TYR A 1 86 ? 2.620 1.023 -0.473 1.00 92.31 86 TYR A C 1
ATOM 694 O O . TYR A 1 86 ? 1.500 1.518 -0.637 1.00 92.31 86 TYR A O 1
ATOM 702 N N . GLN A 1 87 ? 2.805 -0.222 -0.047 1.00 90.38 87 GLN A N 1
ATOM 703 C CA . GLN A 1 87 ? 1.739 -1.078 0.453 1.00 90.38 87 GLN A CA 1
ATOM 704 C C . GLN A 1 87 ? 2.077 -1.515 1.873 1.00 90.38 87 GLN A C 1
ATOM 706 O O . GLN A 1 87 ? 3.173 -1.982 2.161 1.00 90.38 87 GLN A O 1
ATOM 711 N N . CYS A 1 88 ? 1.092 -1.374 2.751 1.00 88.44 88 CYS A N 1
ATOM 712 C CA . CYS A 1 88 ? 1.162 -1.799 4.147 1.00 88.44 88 CYS A CA 1
ATOM 713 C C . CYS A 1 88 ? 1.064 -3.315 4.310 1.00 88.44 88 CYS A C 1
ATOM 715 O O . CYS A 1 88 ? 1.405 -3.862 5.351 1.00 88.44 88 CYS A O 1
ATOM 717 N N . CYS A 1 89 ? 0.475 -3.948 3.304 1.00 88.50 89 CYS A N 1
ATOM 718 C CA . CYS A 1 89 ? 0.106 -5.343 3.282 1.00 88.50 89 CYS A CA 1
ATOM 719 C C . CYS A 1 89 ? 0.110 -5.757 1.810 1.00 88.50 89 CYS A C 1
ATOM 721 O O . CYS A 1 89 ? -0.919 -5.726 1.139 1.00 88.50 89 CYS A O 1
ATOM 723 N N . GLY A 1 90 ? 1.307 -5.976 1.272 1.00 88.56 90 GLY A N 1
ATOM 724 C CA . GLY A 1 90 ? 1.520 -6.459 -0.084 1.00 88.56 90 GLY A CA 1
ATOM 725 C C . GLY A 1 90 ? 1.878 -7.943 -0.108 1.00 88.56 90 GLY A C 1
ATOM 726 O O . GLY A 1 90 ? 2.097 -8.569 0.931 1.00 88.56 90 GLY A O 1
ATOM 727 N N . SER A 1 91 ? 1.926 -8.496 -1.320 1.00 86.31 91 SER A N 1
ATOM 728 C CA . SER A 1 91 ? 2.295 -9.896 -1.552 1.00 86.31 91 SER A CA 1
ATOM 729 C C . SER A 1 91 ? 3.760 -10.167 -1.185 1.00 86.31 91 SER A C 1
ATOM 731 O O . SER A 1 91 ? 4.585 -9.249 -1.177 1.00 86.31 91 SER A O 1
ATOM 733 N N . CYS A 1 92 ? 4.085 -11.429 -0.902 1.00 85.44 92 CYS A N 1
ATOM 734 C CA . CYS A 1 92 ? 5.459 -11.878 -0.689 1.00 85.44 92 CYS A CA 1
ATOM 735 C C . CYS A 1 92 ? 6.285 -11.882 -1.990 1.00 85.44 92 CYS A C 1
ATOM 737 O O . CYS A 1 92 ? 7.509 -11.792 -1.942 1.00 85.44 92 CYS A O 1
ATOM 739 N N . ILE A 1 93 ? 5.619 -11.932 -3.151 1.00 83.75 93 ILE A N 1
ATOM 740 C CA . ILE A 1 93 ? 6.247 -11.962 -4.477 1.00 83.75 93 ILE A CA 1
ATOM 741 C C . ILE A 1 93 ? 5.811 -10.741 -5.281 1.00 83.75 93 ILE A C 1
ATOM 743 O O . ILE A 1 93 ? 4.656 -10.306 -5.251 1.00 83.75 93 ILE A O 1
ATOM 747 N N . GLN A 1 94 ? 6.747 -10.198 -6.054 1.00 84.50 94 GLN A N 1
ATOM 748 C CA . GLN A 1 94 ? 6.476 -9.176 -7.053 1.00 84.50 94 GLN A CA 1
ATOM 749 C C . GLN A 1 94 ? 6.755 -9.730 -8.443 1.00 84.50 94 GLN A C 1
ATOM 751 O O . GLN A 1 94 ? 7.798 -10.334 -8.669 1.00 84.50 94 GLN A O 1
ATOM 756 N N . ARG A 1 95 ? 5.866 -9.449 -9.400 1.00 85.81 95 ARG A N 1
ATOM 757 C CA . ARG A 1 95 ? 6.109 -9.797 -10.803 1.00 85.81 95 ARG A CA 1
ATOM 758 C C . ARG A 1 95 ? 7.386 -9.137 -11.314 1.00 85.81 95 ARG A C 1
ATOM 760 O O . ARG A 1 95 ? 7.595 -7.931 -11.120 1.00 85.81 95 ARG A O 1
ATOM 767 N N . THR A 1 96 ? 8.194 -9.922 -12.013 1.00 88.00 96 THR A N 1
ATOM 768 C CA . THR A 1 96 ? 9.402 -9.457 -12.692 1.00 88.00 96 THR A CA 1
ATOM 769 C C . THR A 1 96 ? 9.267 -9.609 -14.210 1.00 88.00 96 THR A C 1
ATOM 771 O O . THR A 1 96 ? 8.238 -10.059 -14.710 1.00 88.00 96 THR A O 1
ATOM 774 N N . CYS A 1 97 ? 10.284 -9.185 -14.964 1.00 87.19 97 CYS A N 1
ATOM 775 C CA . CYS A 1 97 ? 10.383 -9.489 -16.393 1.00 87.19 97 CYS A CA 1
ATOM 776 C C . CYS A 1 97 ? 10.792 -10.942 -16.689 1.00 87.19 97 CYS A C 1
ATOM 778 O O . CYS A 1 97 ? 10.649 -11.374 -17.832 1.00 87.19 97 CYS A O 1
ATOM 780 N N . ALA A 1 98 ? 11.328 -11.675 -15.706 1.00 78.62 98 ALA A N 1
ATOM 781 C CA . ALA A 1 98 ? 11.490 -13.121 -15.820 1.00 78.62 98 ALA A CA 1
ATOM 782 C C . ALA A 1 98 ? 10.112 -13.799 -15.684 1.00 78.62 98 ALA A C 1
ATOM 784 O O . ALA A 1 98 ? 9.159 -13.160 -15.235 1.00 78.62 98 ALA A O 1
ATOM 785 N N . LEU A 1 99 ? 9.990 -15.054 -16.138 1.00 66.25 99 LEU A N 1
ATOM 786 C CA . LEU A 1 99 ? 8.732 -15.808 -16.049 1.00 66.25 99 LEU A CA 1
ATOM 787 C C . LEU A 1 99 ? 8.171 -15.795 -14.619 1.00 66.25 99 LEU A C 1
ATOM 789 O O . LEU A 1 99 ? 8.919 -15.614 -13.661 1.00 66.25 99 LEU A O 1
ATOM 793 N N . GLU A 1 100 ? 6.852 -15.970 -14.506 1.00 62.34 100 GLU A N 1
ATOM 794 C CA . GLU A 1 100 ? 6.163 -15.984 -13.215 1.00 62.34 100 GLU A CA 1
ATOM 795 C C . GLU A 1 100 ? 6.805 -17.004 -12.267 1.00 62.34 100 GLU A C 1
ATOM 797 O O . GLU A 1 100 ? 6.972 -18.174 -12.611 1.00 62.34 100 GLU A O 1
ATOM 802 N N . ASP A 1 101 ? 7.181 -16.528 -11.081 1.00 63.66 101 ASP A N 1
ATOM 803 C CA . ASP A 1 101 ? 7.603 -17.382 -9.981 1.00 63.66 101 ASP A CA 1
ATOM 804 C C . ASP A 1 101 ? 6.358 -18.086 -9.416 1.00 63.66 101 ASP A C 1
ATOM 806 O O . ASP A 1 101 ? 5.437 -17.425 -8.934 1.00 63.66 101 ASP A O 1
ATOM 810 N N . ASP A 1 102 ? 6.336 -19.421 -9.462 1.00 65.00 102 ASP A N 1
ATOM 811 C CA . ASP A 1 102 ? 5.258 -20.276 -8.925 1.00 65.00 102 ASP A CA 1
ATOM 812 C C . ASP A 1 102 ? 5.356 -20.450 -7.394 1.00 65.00 102 ASP A C 1
ATOM 814 O O . ASP A 1 102 ? 5.023 -21.484 -6.812 1.00 65.00 102 ASP A O 1
ATOM 818 N N . THR A 1 103 ? 5.908 -19.454 -6.701 1.00 75.06 103 THR A N 1
ATOM 819 C CA . THR A 1 103 ? 6.118 -19.541 -5.258 1.00 75.06 103 THR A CA 1
ATOM 820 C C . THR A 1 103 ? 4.795 -19.322 -4.532 1.00 75.06 103 THR A C 1
ATOM 822 O O . THR A 1 103 ? 4.077 -18.347 -4.749 1.00 75.06 103 THR A O 1
ATOM 825 N N . THR A 1 104 ? 4.474 -20.224 -3.610 1.00 80.19 104 THR A N 1
ATOM 826 C CA . THR A 1 104 ? 3.319 -20.058 -2.724 1.00 80.19 104 THR A CA 1
ATOM 827 C C . THR A 1 104 ? 3.666 -19.061 -1.619 1.00 80.19 104 THR A C 1
ATOM 829 O O . THR A 1 104 ? 4.640 -19.257 -0.890 1.00 80.19 104 THR A O 1
ATOM 832 N N . CYS A 1 105 ? 2.878 -17.991 -1.481 1.00 82.62 105 CYS A N 1
ATOM 833 C CA . CYS A 1 105 ? 3.030 -17.053 -0.371 1.00 82.62 105 CYS A CA 1
ATOM 834 C C . CYS A 1 105 ? 2.359 -17.585 0.905 1.00 82.62 105 CYS A C 1
ATOM 836 O O . CYS A 1 105 ? 1.244 -18.098 0.819 1.00 82.62 105 CYS A O 1
ATOM 838 N N . PRO A 1 106 ? 2.981 -17.421 2.086 1.00 85.12 106 PRO A N 1
ATOM 839 C CA . PRO A 1 106 ? 2.298 -17.633 3.361 1.00 85.12 106 PRO A CA 1
ATOM 840 C C . PRO A 1 106 ? 1.161 -16.614 3.560 1.00 85.12 106 PRO A C 1
ATOM 842 O O . PRO A 1 106 ? 1.198 -15.529 2.976 1.00 85.12 106 PRO A O 1
ATOM 845 N N . ASP A 1 107 ? 0.203 -16.919 4.445 1.00 83.94 107 ASP A N 1
ATOM 846 C CA . ASP A 1 107 ? -0.918 -16.037 4.839 1.00 83.94 107 ASP A CA 1
ATOM 847 C C . ASP A 1 107 ? -0.472 -14.856 5.730 1.00 83.94 107 ASP A C 1
ATOM 849 O O . ASP A 1 107 ? -1.090 -14.501 6.735 1.00 83.94 107 ASP A O 1
ATOM 853 N N . VAL A 1 108 ? 0.650 -14.237 5.375 1.00 86.25 108 VAL A N 1
ATOM 854 C CA . VAL A 1 108 ? 1.185 -13.025 5.988 1.00 86.25 108 VAL A CA 1
ATOM 855 C C . VAL A 1 108 ? 1.487 -12.015 4.891 1.00 86.25 108 VAL A C 1
ATOM 857 O O . VAL A 1 108 ? 1.834 -12.374 3.766 1.00 86.25 108 VAL A O 1
ATOM 860 N N . CYS A 1 109 ? 1.363 -10.731 5.210 1.00 88.81 109 CYS A N 1
ATOM 861 C CA . CYS A 1 109 ? 1.643 -9.672 4.253 1.00 88.81 109 CYS A CA 1
ATOM 862 C C . CYS A 1 109 ? 2.855 -8.839 4.639 1.00 88.81 109 CYS A C 1
ATOM 864 O O . CYS A 1 109 ? 3.200 -8.688 5.812 1.00 88.81 109 CYS A O 1
ATOM 866 N N . TYR A 1 110 ? 3.485 -8.276 3.615 1.00 88.06 110 TYR A N 1
ATOM 867 C CA . TYR A 1 110 ? 4.756 -7.583 3.735 1.00 88.06 110 TYR A CA 1
ATOM 868 C C . TYR A 1 110 ? 4.559 -6.088 3.483 1.00 88.06 110 TYR A C 1
ATOM 870 O O . TYR A 1 110 ? 3.770 -5.671 2.631 1.00 88.06 110 TYR A O 1
ATOM 878 N N . LYS A 1 111 ? 5.256 -5.265 4.268 1.00 90.38 111 LYS A N 1
ATOM 879 C CA . LYS A 1 111 ? 5.288 -3.810 4.094 1.00 90.38 111 LYS A CA 1
ATOM 880 C C . LYS A 1 111 ? 6.400 -3.455 3.117 1.00 90.38 111 LYS A C 1
ATOM 882 O O . LYS A 1 111 ? 7.499 -3.984 3.243 1.00 90.38 111 LYS A O 1
ATOM 887 N N . GLY A 1 112 ? 6.139 -2.545 2.183 1.00 91.56 112 GLY A N 1
ATOM 888 C CA . GLY A 1 112 ? 7.185 -2.063 1.282 1.00 91.56 112 GLY A CA 1
ATOM 889 C C . GLY A 1 112 ? 6.677 -1.379 0.021 1.00 91.56 112 GLY A C 1
ATOM 890 O O . GLY A 1 112 ? 5.484 -1.109 -0.140 1.00 91.56 112 GLY A O 1
ATOM 891 N N . CYS A 1 113 ? 7.606 -1.092 -0.888 1.00 92.38 113 CYS A N 1
ATOM 892 C CA . CYS A 1 113 ? 7.327 -0.484 -2.182 1.00 92.38 113 CYS A CA 1
ATOM 893 C C . CYS A 1 113 ? 7.107 -1.546 -3.260 1.00 92.38 113 CYS A C 1
ATOM 895 O O . CYS A 1 113 ? 7.961 -2.387 -3.536 1.00 92.38 113 CYS A O 1
ATOM 897 N N . TYR A 1 114 ? 5.940 -1.472 -3.894 1.00 92.44 114 TYR A N 1
ATOM 898 C CA . TYR A 1 114 ? 5.505 -2.417 -4.912 1.00 92.44 114 TYR A CA 1
ATOM 899 C C . TYR A 1 114 ? 5.313 -1.720 -6.253 1.00 92.44 114 TYR A C 1
ATOM 901 O O . TYR A 1 114 ? 4.812 -0.594 -6.296 1.00 92.44 114 TYR A O 1
ATOM 909 N N . CYS A 1 115 ? 5.618 -2.402 -7.360 1.00 93.56 115 CYS A N 1
ATOM 910 C CA . CYS A 1 115 ? 5.309 -1.883 -8.692 1.00 93.56 115 CYS A CA 1
ATOM 911 C C . CYS A 1 115 ? 3.820 -1.540 -8.814 1.00 93.56 115 CYS A C 1
ATOM 913 O O . CYS A 1 115 ? 2.943 -2.285 -8.364 1.00 93.56 115 CYS A O 1
ATOM 915 N N . LYS A 1 116 ? 3.527 -0.386 -9.422 1.00 93.44 116 LYS A N 1
ATOM 916 C CA . LYS A 1 116 ? 2.152 -0.010 -9.767 1.00 93.44 116 LYS A CA 1
ATOM 917 C C . LYS A 1 116 ? 1.559 -1.025 -10.749 1.00 93.44 116 LYS A C 1
ATOM 919 O O . LYS A 1 116 ? 2.278 -1.706 -11.475 1.00 93.44 116 LYS A O 1
ATOM 924 N N . G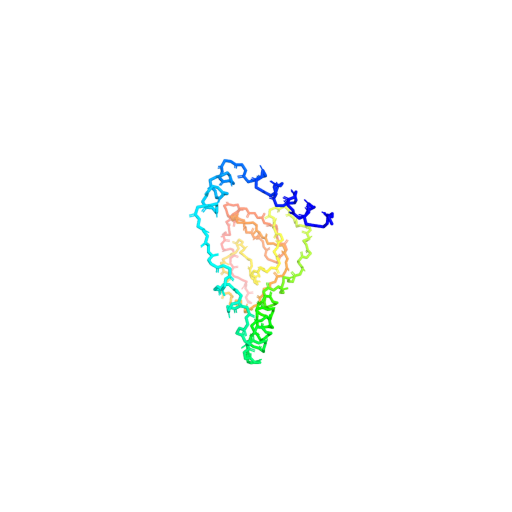LN A 1 117 ? 0.234 -1.088 -10.808 1.00 89.81 117 GLN A N 1
ATOM 925 C CA . GLN A 1 117 ? -0.471 -1.933 -11.770 1.00 89.81 117 GLN A CA 1
ATOM 926 C C . GLN A 1 117 ? 0.005 -1.651 -13.207 1.00 89.81 117 GLN A C 1
ATOM 928 O O . GLN A 1 117 ? 0.155 -0.493 -13.596 1.00 89.81 117 GLN A O 1
ATOM 933 N N . GLY A 1 118 ? 0.270 -2.711 -13.976 1.00 89.00 118 GLY A N 1
ATOM 934 C CA . GLY A 1 118 ? 0.825 -2.620 -15.334 1.00 89.00 118 GLY A CA 1
ATOM 935 C C . GLY A 1 118 ? 2.350 -2.448 -15.406 1.00 89.00 118 GLY A C 1
ATOM 936 O O . GLY A 1 118 ? 2.896 -2.373 -16.508 1.00 89.00 118 GLY A O 1
ATOM 937 N N . TYR A 1 119 ? 3.037 -2.406 -14.260 1.00 92.31 119 TYR A N 1
ATOM 938 C CA . TYR A 1 119 ? 4.494 -2.383 -14.161 1.00 92.31 119 TYR A CA 1
ATOM 939 C C . TYR A 1 119 ? 5.017 -3.643 -13.467 1.00 92.31 119 TYR A C 1
ATOM 941 O O . TYR A 1 119 ? 4.371 -4.177 -12.566 1.00 92.31 119 TYR A O 1
ATOM 949 N N . VAL A 1 120 ? 6.215 -4.071 -13.853 1.00 91.56 120 VAL A N 1
ATOM 950 C CA . VAL A 1 120 ? 6.944 -5.204 -13.270 1.00 91.56 120 VAL A CA 1
ATOM 951 C C . VAL A 1 120 ? 8.388 -4.827 -12.981 1.00 91.56 120 VAL A C 1
ATOM 953 O O . VAL A 1 120 ? 8.934 -3.915 -13.611 1.00 91.56 120 VAL A O 1
ATOM 956 N N . ARG A 1 121 ? 9.018 -5.507 -12.018 1.00 91.06 121 ARG A N 1
ATOM 957 C CA . ARG A 1 121 ? 10.435 -5.281 -11.709 1.00 91.06 121 ARG A CA 1
ATOM 958 C C . ARG A 1 121 ? 11.300 -5.814 -12.845 1.00 91.06 121 ARG A C 1
ATOM 960 O O . ARG A 1 121 ? 11.145 -6.953 -13.275 1.00 91.06 121 ARG A O 1
ATOM 967 N N . LYS A 1 122 ? 12.254 -5.010 -13.315 1.00 89.69 122 LYS A N 1
ATOM 968 C CA . LYS A 1 122 ? 13.171 -5.435 -14.384 1.00 89.69 122 LYS A CA 1
ATOM 969 C C . LYS A 1 122 ? 13.983 -6.686 -14.002 1.00 89.69 122 LYS A C 1
ATOM 971 O O . LYS A 1 122 ? 14.194 -7.544 -14.849 1.00 89.69 122 LYS A O 1
ATOM 976 N N . TYR A 1 123 ? 14.422 -6.773 -12.749 1.00 85.94 123 TYR A N 1
ATOM 977 C CA . TYR A 1 123 ? 15.114 -7.913 -12.139 1.00 85.94 123 TYR A CA 1
ATOM 978 C C . TYR A 1 123 ? 14.842 -7.895 -10.626 1.00 85.94 123 TYR A C 1
ATOM 980 O O . TYR A 1 123 ? 14.699 -6.815 -10.049 1.00 85.94 123 TYR A O 1
ATOM 988 N N . ALA A 1 124 ? 14.724 -9.060 -9.989 1.00 80.88 124 ALA A N 1
ATOM 989 C CA . ALA A 1 124 ? 14.597 -9.152 -8.534 1.00 80.88 124 ALA A CA 1
ATOM 990 C C . ALA A 1 124 ? 15.977 -9.073 -7.849 1.00 80.88 124 ALA A C 1
ATOM 992 O O . ALA A 1 124 ? 16.965 -9.500 -8.452 1.00 80.88 124 ALA A O 1
ATOM 993 N N . PRO A 1 125 ? 16.060 -8.574 -6.601 1.00 79.38 125 PRO A N 1
ATOM 994 C CA . PRO A 1 125 ? 14.992 -7.908 -5.842 1.00 79.38 125 PRO A CA 1
ATOM 995 C C . PRO A 1 125 ? 14.894 -6.387 -6.106 1.00 79.38 125 PRO A C 1
ATOM 997 O O . PRO A 1 125 ? 13.803 -5.829 -6.019 1.00 79.38 125 PRO A O 1
ATOM 1000 N N . ASP A 1 126 ? 15.983 -5.730 -6.521 1.00 83.69 126 ASP A N 1
ATOM 1001 C CA . ASP A 1 126 ? 16.109 -4.256 -6.489 1.00 83.69 126 ASP A CA 1
ATOM 1002 C C . ASP A 1 126 ? 15.960 -3.552 -7.851 1.00 83.69 126 ASP A C 1
ATOM 1004 O O . ASP A 1 126 ? 16.260 -2.366 -8.003 1.00 83.69 126 ASP A O 1
ATOM 1008 N N . GLY A 1 127 ? 15.519 -4.260 -8.892 1.00 88.56 127 GLY A N 1
ATOM 1009 C CA . GLY A 1 127 ? 15.366 -3.672 -10.222 1.00 88.56 127 GLY A CA 1
ATOM 1010 C C . GLY A 1 127 ? 14.206 -2.672 -10.301 1.00 88.56 127 GLY A C 1
ATOM 1011 O O . GLY A 1 127 ? 13.174 -2.879 -9.658 1.00 88.56 127 GLY A O 1
ATOM 1012 N N . PRO A 1 128 ? 14.306 -1.617 -11.133 1.00 92.75 128 PRO A N 1
ATOM 1013 C CA . PRO A 1 128 ? 13.255 -0.613 -11.255 1.00 92.75 128 PRO A CA 1
ATOM 1014 C C . PRO A 1 128 ? 11.981 -1.200 -11.870 1.00 92.75 128 PRO A C 1
ATOM 1016 O O . PRO A 1 128 ? 12.038 -2.085 -12.731 1.00 92.75 128 PRO A O 1
ATOM 1019 N N . CYS A 1 129 ? 10.829 -0.642 -11.500 1.00 93.75 129 CYS A N 1
ATOM 1020 C CA . CYS A 1 129 ? 9.560 -0.982 -12.135 1.00 93.75 129 CYS A CA 1
ATOM 1021 C C . CYS A 1 129 ? 9.467 -0.364 -13.537 1.00 93.75 129 CYS A C 1
ATOM 1023 O O . CYS A 1 129 ? 9.561 0.858 -13.708 1.00 93.75 129 CYS A O 1
ATOM 1025 N N . ILE A 1 130 ? 9.255 -1.205 -14.546 1.00 94.25 130 ILE A N 1
ATOM 1026 C CA . ILE A 1 130 ? 9.070 -0.837 -15.955 1.00 94.25 130 ILE A CA 1
ATOM 1027 C C . ILE A 1 130 ? 7.759 -1.426 -16.476 1.00 94.25 130 ILE A C 1
ATOM 1029 O O . ILE A 1 130 ? 7.202 -2.331 -15.863 1.00 94.25 130 ILE A O 1
ATOM 1033 N N . ARG A 1 131 ? 7.213 -0.889 -17.571 1.00 93.06 131 ARG A N 1
ATOM 1034 C CA . ARG A 1 131 ? 6.008 -1.478 -18.171 1.00 93.06 131 ARG A CA 1
ATOM 1035 C C . ARG A 1 131 ? 6.347 -2.857 -18.745 1.00 93.06 131 ARG A C 1
ATOM 1037 O O . ARG A 1 131 ? 7.446 -3.036 -19.268 1.00 93.06 131 ARG A O 1
ATOM 1044 N N . GLN A 1 132 ? 5.406 -3.798 -18.681 1.00 86.06 132 GLN A N 1
ATOM 1045 C CA . GLN A 1 132 ? 5.608 -5.170 -19.174 1.00 86.06 132 GLN A CA 1
ATOM 1046 C C . GLN A 1 132 ? 6.077 -5.214 -20.640 1.00 86.06 132 GLN A C 1
ATOM 1048 O O . GLN A 1 132 ? 6.949 -5.999 -20.996 1.00 86.06 132 GLN A O 1
ATOM 1053 N N . ASP A 1 133 ? 5.548 -4.330 -21.490 1.00 87.88 133 ASP A N 1
ATOM 1054 C CA . ASP A 1 133 ? 5.907 -4.211 -22.912 1.00 87.88 133 ASP A CA 1
ATOM 1055 C C . ASP A 1 133 ? 7.340 -3.702 -23.148 1.00 87.88 133 ASP A C 1
ATOM 1057 O O . ASP A 1 133 ? 7.852 -3.768 -24.265 1.00 87.88 133 ASP A O 1
ATOM 1061 N N . LYS A 1 134 ? 7.993 -3.186 -22.103 1.00 90.19 134 LYS A N 1
ATOM 1062 C CA . LYS A 1 134 ? 9.392 -2.745 -22.106 1.00 90.19 134 LYS A CA 1
ATOM 1063 C C . LYS A 1 134 ? 10.337 -3.765 -21.483 1.00 90.19 134 LYS A C 1
ATOM 1065 O O . LYS A 1 134 ? 11.528 -3.470 -21.370 1.00 90.19 134 LYS A O 1
ATOM 1070 N N . CYS A 1 135 ? 9.844 -4.936 -21.078 1.00 87.81 135 CYS A N 1
ATOM 1071 C CA . CYS A 1 135 ? 10.729 -6.004 -20.647 1.00 87.81 135 CYS A CA 1
ATOM 1072 C C . CYS A 1 135 ? 11.699 -6.355 -21.782 1.00 87.81 135 CYS A C 1
ATOM 1074 O O . CYS A 1 135 ? 11.279 -6.451 -22.943 1.00 87.81 135 CYS A O 1
ATOM 1076 N N . PRO A 1 136 ? 13.001 -6.516 -21.480 1.00 81.69 136 PRO A N 1
ATOM 1077 C CA . PRO A 1 136 ? 13.932 -7.016 -22.473 1.00 81.69 136 PRO A CA 1
ATOM 1078 C C . PRO A 1 136 ? 13.393 -8.366 -22.934 1.00 81.69 136 PRO A C 1
ATOM 1080 O O . PRO A 1 136 ? 13.082 -9.216 -22.102 1.00 81.69 136 PRO A O 1
ATOM 1083 N N . ARG A 1 137 ? 13.242 -8.552 -24.250 1.00 68.88 137 ARG A N 1
ATOM 1084 C CA . ARG A 1 137 ? 12.999 -9.884 -24.796 1.00 68.88 137 ARG A CA 1
ATOM 1085 C C . ARG A 1 137 ? 14.226 -10.694 -24.424 1.00 68.88 137 ARG A C 1
ATOM 1087 O O . ARG A 1 137 ? 15.272 -10.558 -25.054 1.00 68.88 137 ARG A O 1
ATOM 1094 N N . THR A 1 138 ? 14.121 -11.463 -23.352 1.00 58.22 138 THR A N 1
ATOM 1095 C CA . THR A 1 138 ? 15.057 -12.527 -23.069 1.00 58.22 138 THR A CA 1
ATOM 1096 C C . THR A 1 138 ? 14.931 -13.472 -24.254 1.00 58.22 138 THR A C 1
ATOM 1098 O O . THR A 1 138 ? 14.037 -14.307 -24.332 1.00 58.22 138 THR A O 1
ATOM 1101 N N . ILE A 1 139 ? 15.821 -13.326 -25.237 1.00 54.47 139 ILE A N 1
ATOM 1102 C CA . ILE A 1 139 ? 16.293 -14.519 -25.930 1.00 54.47 139 ILE A CA 1
ATOM 1103 C C . ILE A 1 139 ? 16.753 -15.414 -24.774 1.00 54.47 139 ILE A C 1
ATOM 1105 O O . ILE A 1 139 ? 17.546 -14.923 -23.965 1.00 54.47 139 ILE A O 1
ATOM 1109 N N . PRO A 1 140 ? 16.225 -16.636 -24.596 1.00 52.53 140 PRO A N 1
ATOM 1110 C CA . PRO A 1 140 ? 16.699 -17.531 -23.553 1.00 52.53 140 PRO A CA 1
ATOM 1111 C C . PRO A 1 140 ? 18.158 -17.878 -23.870 1.00 52.53 140 PRO A C 1
ATOM 1113 O O . PRO A 1 140 ? 18.467 -18.863 -24.537 1.00 52.53 140 PRO A O 1
ATOM 1116 N N . THR A 1 141 ? 19.088 -17.019 -23.461 1.00 51.50 141 THR A N 1
ATOM 1117 C CA . THR A 1 141 ? 20.519 -17.251 -23.569 1.00 51.50 141 THR A CA 1
ATOM 1118 C C . THR A 1 141 ? 20.864 -18.255 -22.493 1.00 51.50 141 THR A C 1
ATOM 1120 O O . THR A 1 141 ? 21.154 -17.863 -21.373 1.00 51.50 141 THR A O 1
ATOM 1123 N N . ARG A 1 142 ? 20.728 -19.525 -22.894 1.00 51.00 142 ARG A N 1
ATOM 1124 C CA . ARG A 1 142 ? 21.208 -20.793 -22.328 1.00 51.00 142 ARG A CA 1
ATOM 1125 C C . ARG A 1 142 ? 21.210 -20.951 -20.793 1.00 51.00 142 ARG A C 1
ATOM 1127 O O . ARG A 1 142 ? 21.746 -20.115 -20.079 1.00 51.00 142 ARG A O 1
ATOM 1134 N N . PRO A 1 143 ? 20.737 -22.104 -20.282 1.00 51.25 143 PRO A N 1
ATOM 1135 C CA . PRO A 1 143 ? 20.885 -22.433 -18.866 1.00 51.25 143 PRO A CA 1
ATOM 1136 C C . PRO A 1 143 ? 22.369 -22.438 -18.446 1.00 51.25 143 PRO A C 1
ATOM 1138 O O . PRO A 1 143 ? 23.238 -22.705 -19.289 1.00 51.25 143 PRO A O 1
ATOM 1141 N N . PRO A 1 144 ? 22.674 -22.155 -17.163 1.00 58.97 144 PRO A N 1
ATOM 1142 C CA . PRO A 1 144 ? 24.041 -22.195 -16.658 1.00 58.97 144 PRO A CA 1
ATOM 1143 C C . PRO A 1 144 ? 24.621 -23.597 -16.876 1.00 58.97 144 PRO A C 1
ATOM 1145 O O . PRO A 1 144 ? 23.975 -24.600 -16.561 1.00 58.97 144 PRO A O 1
ATOM 1148 N N . ARG A 1 145 ? 25.828 -23.675 -17.455 1.00 57.09 145 ARG A N 1
ATOM 1149 C CA . ARG A 1 145 ? 26.572 -24.940 -17.507 1.00 57.09 145 ARG A CA 1
ATOM 1150 C C . ARG A 1 145 ? 26.902 -25.345 -16.072 1.00 57.09 145 ARG A C 1
ATOM 1152 O O . ARG A 1 145 ? 27.459 -24.532 -15.338 1.00 57.09 145 ARG A O 1
ATOM 1159 N N . LYS A 1 146 ? 26.504 -26.568 -15.718 1.00 57.78 146 LYS A N 1
ATOM 1160 C CA . LYS A 1 146 ? 27.008 -27.282 -14.543 1.00 57.78 146 LYS A CA 1
ATOM 1161 C C . LYS A 1 146 ? 28.509 -27.506 -14.665 1.00 57.78 146 LYS A C 1
ATOM 1163 O O . LYS A 1 146 ? 28.964 -27.693 -15.819 1.00 57.78 146 LYS A O 1
#

Foldseek 3Di:
DPPVVVVVVVLVVVLVVVPPVSVVVVVVVVPDPPPPVVVVVVVPPPDDPVVVVVVVVVVVVVVVVVVVPDPPVDQDFDDDDPQKGWDSFAWPDFAELPPDDPDDTDPGGDTDIHGDPQWGALDPDDGDTDGNVPRPPPPVPDDDDD

Secondary structure (DSSP, 8-state):
-HHHHHHHHHHHHHHHHTHHHHHHHHHHHHT----HHHHHHHHTS---THHHHHHHHHHHHHHHHHHTT----------PPTTEEEEEEE-S---BSSSPP-PPPPS--EEEEEEPTTEEESSTTTPPEEEGGGS-------PPP-